Protein AF-A0A0A9W040-F1 (afdb_monomer)

Mean predicted aligned error: 14.32 Å

pLDDT: mean 80.09, std 15.77, range [30.34, 96.69]

Solvent-accessible surface area (backbone atoms only — not comparable to full-atom values): 9565 Å² total; per-residue (Å²): 137,88,91,82,85,88,82,78,96,76,73,75,81,77,75,87,72,75,55,68,78,52,60,73,46,37,67,65,49,48,54,55,49,50,52,49,51,64,29,43,70,86,52,93,52,63,73,96,66,88,87,86,86,80,78,62,98,84,67,73,75,50,74,45,73,79,65,91,72,62,71,81,52,50,61,59,48,52,54,50,52,52,52,37,38,76,68,68,76,49,80,91,77,93,67,93,66,65,69,35,75,58,79,84,88,76,89,73,76,63,65,75,54,50,43,56,58,54,51,54,71,40,90,91,44,76,82,72,88,44,70,66,33,51,54,30,50,54,64,68,76,104

Radius of gyration: 25.82 Å; Cα contacts (8 Å, |Δi|>4): 57; chains: 1; bounding box: 49×36×87 Å

InterPro domains:
  IPR043502 DNA/RNA polymerase superfamily [SSF56672] (49-142)

Sequence (142 aa):
MDFAAMTMLSSAPTRLTFDAAIAEKWPKWKTKFNLFLTAISKGLGKLPFKCNLTLGKDAVPVVRPARRLPEVLKTKLKAELKRLENLGIIEKIDKPTDWVHDLVIVEKKNGKVTAPLRELMKKNSKWEWTDRQQNAFTKIKK

Secondary structure (DSSP, 8-state):
----------PPPPP----HHHHHHHHHHHHHHHHHHHHHTTSS---SSPPPPPPPTT----B-PPPP--HHHHHHHHHHHHHHHHTTS-----S--S-B-------PPPHHHHHHHHHTTSTT------HHHHHHHHHHH-

Nearest PDB structures (foldseek):
  3ig1-assembly1_A  TM=8.696E-01  e=8.166E+00  Human immunodeficiency virus type 1 BH10

Organism: Lygus hesperus (NCBI:txid30085)

Foldseek 3Di:
DDDDDDDDPPDDPPDPDDPPVCVVCVVVVVVVVVQVCVQPVPHNGDRPDDDDDDDDPPDAFDADDEDDDDPVVVVVVVVVVVVCVVVVNDDDDPDDDSHHDYDDDDDDDDVVLCVVVVQCVDPPDDNDDDPSNVSSVVVVVD

Structure (mmCIF, N/CA/C/O backbone):
data_AF-A0A0A9W040-F1
#
_entry.id   AF-A0A0A9W040-F1
#
loop_
_atom_site.group_PDB
_atom_site.id
_atom_site.type_symbol
_atom_site.label_atom_id
_atom_site.label_alt_id
_atom_site.label_comp_id
_atom_site.label_asym_id
_atom_site.label_entity_id
_atom_site.label_seq_id
_atom_site.pdbx_PDB_ins_code
_atom_site.Cartn_x
_atom_site.Cartn_y
_atom_site.Cartn_z
_atom_site.occupancy
_atom_site.B_iso_or_equiv
_atom_site.auth_seq_id
_atom_site.auth_comp_id
_atom_site.auth_asym_id
_atom_site.auth_atom_id
_atom_site.pdbx_PDB_model_num
ATOM 1 N N . MET A 1 1 ? 22.362 -19.477 64.766 1.00 35.75 1 MET A N 1
ATOM 2 C CA . MET A 1 1 ? 21.208 -19.688 63.869 1.00 35.75 1 MET A CA 1
ATOM 3 C C . MET A 1 1 ? 20.927 -18.344 63.230 1.00 35.75 1 MET A C 1
ATOM 5 O O . MET A 1 1 ? 20.403 -17.468 63.905 1.00 35.75 1 MET A O 1
ATOM 9 N N . ASP A 1 2 ? 21.415 -18.151 62.007 1.00 30.34 2 ASP A N 1
ATOM 10 C CA . ASP A 1 2 ? 21.366 -16.871 61.297 1.00 30.34 2 ASP A CA 1
ATOM 11 C C . ASP A 1 2 ? 19.966 -16.577 60.756 1.00 30.34 2 ASP A C 1
ATOM 13 O O . ASP A 1 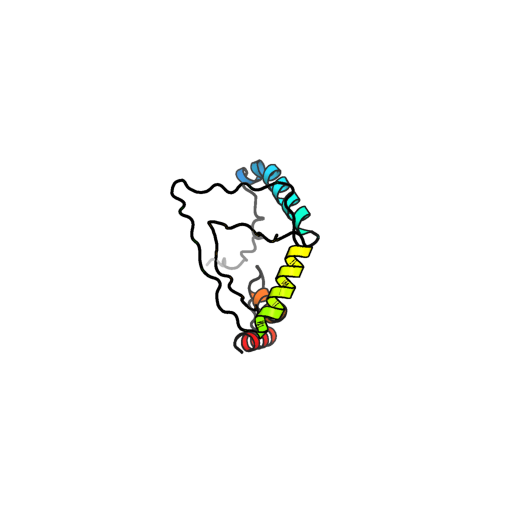2 ? 19.365 -17.394 60.059 1.00 30.34 2 ASP A O 1
ATOM 17 N N . PHE A 1 3 ? 19.470 -15.382 61.063 1.00 39.38 3 PHE A N 1
ATOM 18 C CA . PHE A 1 3 ? 18.224 -14.819 60.551 1.00 39.38 3 PHE A CA 1
ATOM 19 C C . PHE A 1 3 ? 18.584 -13.802 59.457 1.00 39.38 3 PHE A C 1
ATOM 21 O O . PHE A 1 3 ? 18.660 -12.602 59.700 1.00 39.38 3 PHE A O 1
ATOM 28 N N . ALA A 1 4 ? 18.885 -14.284 58.251 1.00 42.78 4 ALA A N 1
ATOM 29 C CA . ALA A 1 4 ? 19.252 -13.424 57.125 1.00 42.78 4 ALA A CA 1
ATOM 30 C C . ALA A 1 4 ? 18.649 -13.936 55.811 1.00 42.78 4 ALA A C 1
ATOM 32 O O . ALA A 1 4 ? 19.344 -14.435 54.933 1.00 42.78 4 ALA A O 1
ATOM 33 N N . ALA A 1 5 ? 17.333 -13.800 55.666 1.00 47.50 5 ALA A N 1
ATOM 34 C CA . ALA A 1 5 ? 16.676 -13.885 54.368 1.00 47.50 5 ALA A CA 1
ATOM 35 C C . ALA A 1 5 ? 15.383 -13.065 54.399 1.00 47.50 5 ALA A C 1
ATOM 37 O O . ALA A 1 5 ? 14.363 -13.577 54.833 1.00 47.50 5 ALA A O 1
ATOM 38 N N . MET A 1 6 ? 15.445 -11.792 53.991 1.00 43.34 6 MET A N 1
ATOM 39 C CA . MET A 1 6 ? 14.387 -11.058 53.269 1.00 43.34 6 MET A CA 1
ATOM 40 C C . MET A 1 6 ? 14.657 -9.546 53.304 1.00 43.34 6 MET A C 1
ATOM 42 O O . MET A 1 6 ? 14.096 -8.834 54.130 1.00 43.34 6 MET A O 1
ATOM 46 N N . THR A 1 7 ? 15.423 -9.037 52.333 1.00 49.38 7 THR A N 1
ATOM 47 C CA . THR A 1 7 ? 15.260 -7.644 51.887 1.00 49.38 7 THR A CA 1
ATOM 48 C C . THR A 1 7 ? 15.515 -7.534 50.382 1.00 49.38 7 THR A C 1
ATOM 50 O O . THR A 1 7 ? 16.645 -7.440 49.922 1.00 49.38 7 THR A O 1
ATOM 53 N N . MET A 1 8 ? 14.417 -7.593 49.628 1.00 35.78 8 MET A N 1
ATOM 54 C CA . MET A 1 8 ? 14.116 -6.810 48.423 1.00 35.78 8 MET A CA 1
ATOM 55 C C . MET A 1 8 ? 15.239 -6.584 47.389 1.00 35.78 8 MET A C 1
ATOM 57 O O . MET A 1 8 ? 15.973 -5.597 47.444 1.00 35.78 8 MET A O 1
ATOM 61 N N . LEU A 1 9 ? 15.237 -7.391 46.321 1.00 42.56 9 LEU A N 1
ATOM 62 C CA . LEU A 1 9 ? 15.733 -6.956 45.010 1.00 42.56 9 LEU A CA 1
ATOM 63 C C . LEU A 1 9 ? 14.835 -5.823 44.483 1.00 42.56 9 LEU A C 1
ATOM 65 O O . LEU A 1 9 ? 13.817 -6.050 43.836 1.00 42.56 9 LEU A O 1
ATOM 69 N N . SER A 1 10 ? 15.233 -4.592 44.786 1.00 49.75 10 SER A N 1
ATOM 70 C CA . SER A 1 10 ? 14.709 -3.343 44.232 1.00 49.75 10 SER A CA 1
ATOM 71 C C . SER A 1 10 ? 15.878 -2.551 43.634 1.00 49.75 10 SER A C 1
ATOM 73 O O .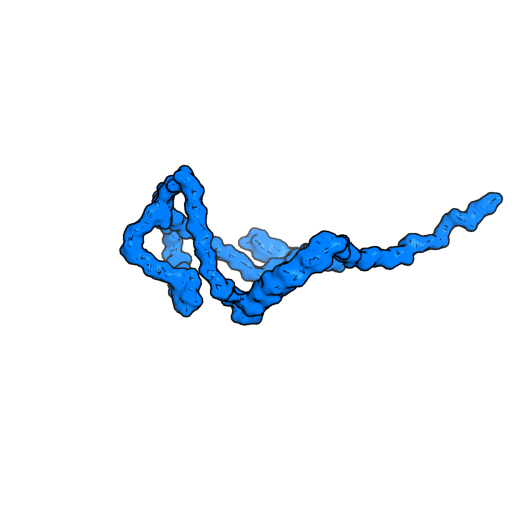 SER A 1 10 ? 16.172 -1.431 44.052 1.00 49.75 10 SER A O 1
ATOM 75 N N . SER A 1 11 ? 16.602 -3.126 42.673 1.00 52.66 11 SER A N 1
ATOM 76 C CA . SER A 1 11 ? 17.450 -2.305 41.809 1.00 52.66 11 SER A CA 1
ATOM 77 C C . SER A 1 11 ? 16.595 -1.771 40.661 1.00 52.66 11 SER A C 1
ATOM 79 O O . SER A 1 11 ? 15.881 -2.514 39.985 1.00 52.66 11 SER A O 1
ATOM 81 N N . ALA A 1 12 ? 16.616 -0.449 40.485 1.00 50.47 12 ALA A N 1
ATOM 82 C CA . ALA A 1 12 ? 15.945 0.217 39.377 1.00 50.47 12 ALA A CA 1
ATOM 83 C C . ALA A 1 12 ? 16.394 -0.411 38.042 1.00 50.47 12 ALA A C 1
ATOM 85 O O . ALA A 1 12 ? 17.582 -0.711 37.896 1.00 50.47 12 ALA A O 1
ATOM 86 N N . PRO A 1 13 ? 15.492 -0.608 37.060 1.00 46.53 13 PRO A N 1
ATOM 87 C CA . PRO A 1 13 ? 15.880 -1.177 35.777 1.00 46.53 13 PRO A CA 1
ATOM 88 C C . PRO A 1 13 ? 16.953 -0.290 35.146 1.00 46.53 13 PRO A C 1
ATOM 90 O O . PRO A 1 13 ? 16.733 0.907 34.944 1.00 46.53 13 PRO A O 1
ATOM 93 N N . THR A 1 14 ? 18.121 -0.876 34.869 1.00 55.50 14 THR A N 1
ATOM 94 C CA . THR A 1 14 ? 19.266 -0.191 34.268 1.00 55.50 14 THR A CA 1
ATOM 95 C C . THR A 1 14 ? 18.796 0.619 33.066 1.00 55.50 14 THR A C 1
ATOM 97 O O . THR A 1 14 ? 18.250 0.075 32.102 1.00 55.50 14 THR A O 1
ATOM 100 N N . ARG A 1 15 ? 18.969 1.945 33.145 1.00 54.16 15 ARG A N 1
ATOM 101 C CA . ARG A 1 15 ? 18.708 2.872 32.041 1.00 54.16 15 ARG A CA 1
ATOM 102 C C . ARG A 1 15 ? 19.452 2.337 30.825 1.00 54.16 15 ARG A C 1
ATOM 104 O O . ARG A 1 15 ? 20.662 2.179 30.906 1.00 54.16 15 ARG A O 1
ATOM 111 N N . LEU A 1 16 ? 18.735 2.044 29.738 1.00 46.03 16 LEU A N 1
ATOM 112 C CA . LEU A 1 16 ? 19.334 1.571 28.487 1.00 46.03 16 LEU A CA 1
AT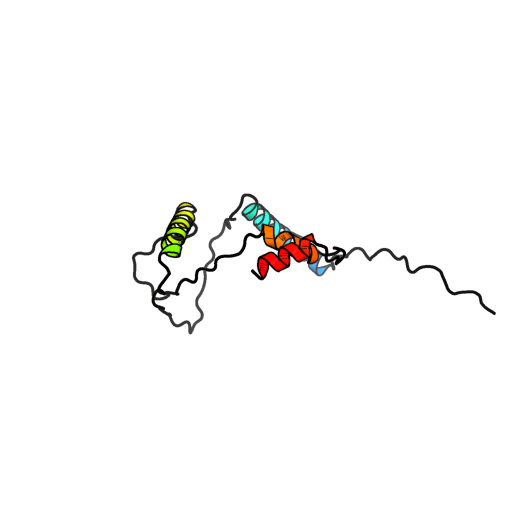OM 113 C C . LEU A 1 16 ? 20.466 2.528 28.091 1.00 46.03 16 LEU A C 1
ATOM 115 O O . LEU A 1 16 ? 20.210 3.657 27.666 1.00 46.03 16 LEU A O 1
ATOM 119 N N . THR A 1 17 ? 21.708 2.103 28.298 1.00 54.66 17 THR A N 1
ATOM 120 C CA . THR A 1 17 ? 22.889 2.832 27.859 1.00 54.66 17 THR A CA 1
ATOM 121 C C . THR A 1 17 ? 23.102 2.482 26.401 1.00 54.66 17 THR A C 1
ATOM 123 O O . THR A 1 17 ? 23.145 1.315 26.023 1.00 54.66 17 THR A O 1
ATOM 126 N N . PHE A 1 18 ? 23.164 3.504 25.560 1.00 48.25 18 PHE A N 1
ATOM 127 C CA . PHE A 1 18 ? 23.512 3.322 24.163 1.00 48.25 18 PHE A CA 1
ATOM 128 C C . PHE A 1 18 ? 25.011 3.034 24.087 1.00 48.25 18 PHE A C 1
ATOM 130 O O . PHE A 1 18 ? 25.814 3.917 24.386 1.00 48.25 18 PHE A O 1
ATOM 137 N N . ASP A 1 19 ? 25.381 1.812 23.709 1.00 59.53 19 ASP A N 1
ATOM 138 C CA . ASP A 1 19 ? 26.780 1.439 23.499 1.00 59.53 19 ASP A CA 1
ATOM 139 C C . ASP A 1 19 ? 27.441 2.372 22.472 1.00 59.53 19 ASP A C 1
ATOM 141 O O . ASP A 1 19 ? 26.794 2.853 21.533 1.00 59.53 19 ASP A O 1
ATOM 145 N N . ALA A 1 20 ? 28.740 2.633 22.643 1.00 57.50 20 ALA A N 1
ATOM 146 C CA . ALA A 1 20 ? 29.502 3.653 21.911 1.00 57.50 20 ALA A CA 1
ATOM 147 C C . ALA A 1 20 ? 29.351 3.578 20.374 1.00 57.50 20 ALA A C 1
ATOM 149 O O . ALA A 1 20 ? 29.311 4.608 19.699 1.00 57.50 20 ALA A O 1
ATOM 150 N N . ALA A 1 21 ? 29.153 2.374 19.825 1.00 58.88 21 ALA A N 1
ATOM 151 C CA . ALA A 1 21 ? 28.910 2.147 18.399 1.00 58.88 21 ALA A CA 1
ATOM 152 C C . ALA A 1 21 ? 27.606 2.785 17.875 1.00 58.88 21 ALA A C 1
ATOM 154 O O . ALA A 1 21 ? 27.508 3.132 16.693 1.00 58.88 21 ALA A O 1
ATOM 155 N N . ILE A 1 22 ? 26.589 2.936 18.730 1.00 57.38 22 ILE A N 1
ATOM 156 C CA . ILE A 1 22 ? 25.334 3.611 18.383 1.00 57.38 22 ILE A CA 1
ATOM 157 C C . ILE A 1 22 ? 25.502 5.126 18.510 1.00 57.38 22 ILE A C 1
ATOM 159 O O . ILE A 1 22 ? 25.008 5.857 17.653 1.00 57.38 22 ILE A O 1
ATOM 163 N N . ALA A 1 23 ? 26.232 5.596 19.526 1.00 61.19 23 ALA A N 1
ATOM 164 C CA . ALA A 1 23 ? 26.482 7.020 19.749 1.00 61.19 23 ALA A CA 1
ATOM 165 C C . ALA A 1 23 ? 27.253 7.669 18.584 1.00 61.19 23 ALA A C 1
ATOM 167 O O . ALA A 1 23 ? 26.889 8.757 18.143 1.00 61.19 23 ALA A O 1
ATOM 168 N N . GLU A 1 24 ? 28.243 6.975 18.017 1.00 70.62 24 GLU A N 1
ATOM 169 C CA . GLU A 1 24 ? 29.020 7.462 16.868 1.00 70.62 24 GLU A CA 1
ATOM 170 C C . GLU A 1 24 ? 28.170 7.575 15.587 1.00 70.62 24 GLU A C 1
ATOM 172 O O . GLU A 1 24 ? 28.274 8.532 14.819 1.00 70.62 24 GLU A O 1
ATOM 177 N N . LYS A 1 25 ? 27.261 6.617 15.362 1.00 73.19 25 LYS A N 1
ATOM 178 C CA . LYS A 1 25 ? 26.380 6.584 14.178 1.00 73.19 25 LYS A CA 1
ATOM 179 C C . LYS A 1 25 ? 25.108 7.420 14.354 1.00 73.19 25 LYS A C 1
ATOM 181 O O . LYS A 1 25 ? 24.408 7.690 13.369 1.00 73.19 25 LYS A O 1
ATOM 186 N N . TRP A 1 26 ? 24.820 7.859 15.579 1.00 72.25 26 TRP A N 1
ATOM 187 C CA . TRP A 1 26 ? 23.614 8.593 15.949 1.00 72.25 26 TRP A CA 1
ATOM 188 C C . TRP A 1 26 ? 23.392 9.876 15.143 1.00 72.25 26 TRP A C 1
ATOM 190 O O . TRP A 1 26 ? 22.267 10.057 14.688 1.00 72.25 26 TRP A O 1
ATOM 200 N N . PRO A 1 27 ? 24.388 10.740 14.861 1.00 83.62 27 PRO A N 1
ATOM 201 C CA . PRO A 1 27 ? 24.159 11.951 14.069 1.00 83.62 27 PRO A CA 1
ATOM 202 C C . PRO A 1 27 ? 23.614 11.637 12.670 1.00 83.62 27 PRO A C 1
ATOM 204 O O . PRO A 1 27 ? 22.634 12.231 12.223 1.00 83.62 27 PRO A O 1
ATOM 207 N N . LYS A 1 28 ? 24.180 10.621 12.007 1.00 77.50 28 LYS A N 1
ATOM 208 C CA . LYS A 1 28 ? 23.738 10.158 10.684 1.00 77.50 28 LYS A CA 1
ATOM 209 C C . LYS A 1 28 ? 22.322 9.583 10.729 1.00 77.50 28 LYS A C 1
ATOM 211 O O . LYS A 1 28 ? 21.520 9.832 9.826 1.00 77.50 28 LYS A O 1
ATOM 216 N N . TRP A 1 29 ? 22.006 8.808 11.764 1.00 78.56 29 TRP A N 1
ATOM 217 C CA . TRP A 1 29 ? 20.672 8.234 11.952 1.00 78.56 29 TRP A CA 1
ATOM 218 C C . TRP A 1 29 ? 19.640 9.285 12.331 1.00 78.56 29 TRP A C 1
ATOM 220 O O . TRP A 1 29 ? 18.543 9.259 11.790 1.00 78.56 29 TRP A O 1
ATOM 230 N N . LYS A 1 30 ? 20.006 10.254 13.165 1.00 80.19 30 LYS A N 1
ATOM 231 C CA . LYS A 1 30 ? 19.165 11.379 13.568 1.00 80.19 30 LYS A CA 1
ATOM 232 C C . LYS A 1 30 ? 18.779 12.232 12.366 1.00 80.19 30 LYS A C 1
ATOM 234 O O . LYS A 1 30 ? 17.611 12.564 12.226 1.00 80.19 30 LYS A O 1
ATOM 239 N N . THR A 1 31 ? 19.705 12.498 11.444 1.00 79.38 31 THR A N 1
ATOM 240 C CA . THR A 1 31 ? 19.392 13.207 10.192 1.00 79.38 31 THR A CA 1
ATOM 241 C C . THR A 1 31 ? 18.411 12.423 9.322 1.00 79.38 31 THR A C 1
ATOM 243 O O . THR A 1 31 ? 17.405 12.976 8.880 1.00 79.38 31 THR A O 1
ATOM 246 N N . LYS A 1 32 ? 18.643 11.117 9.117 1.00 77.38 32 LYS A N 1
ATOM 247 C CA . LYS A 1 32 ? 17.714 10.258 8.358 1.00 77.38 32 LYS A CA 1
ATOM 248 C C . LYS A 1 32 ? 16.341 10.149 9.029 1.00 77.38 32 LYS A C 1
ATOM 250 O O . LYS A 1 32 ? 15.321 10.187 8.348 1.00 77.38 32 LYS A O 1
ATOM 255 N N . PHE A 1 33 ? 16.317 10.025 10.350 1.00 79.69 33 PHE A N 1
ATOM 256 C CA . PHE A 1 33 ? 15.106 9.893 11.147 1.00 79.69 33 PHE A CA 1
ATOM 257 C C . PHE A 1 33 ? 14.304 11.195 11.182 1.00 79.69 33 PHE A C 1
ATOM 259 O O . PHE A 1 33 ? 13.098 11.166 10.977 1.00 79.69 33 PHE A O 1
ATOM 266 N N . ASN A 1 34 ? 14.961 12.344 11.336 1.00 79.88 34 ASN A N 1
ATOM 267 C CA . ASN A 1 34 ? 14.310 13.649 11.244 1.00 79.88 34 ASN A CA 1
ATOM 268 C C . ASN A 1 34 ? 13.741 13.887 9.845 1.00 79.88 34 ASN A C 1
ATOM 270 O O . ASN A 1 34 ? 12.619 14.364 9.727 1.00 79.88 34 ASN A O 1
ATOM 27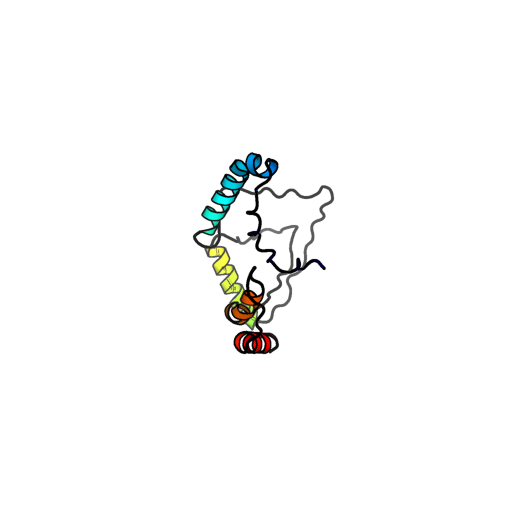4 N N . LEU A 1 35 ? 14.464 13.505 8.785 1.00 77.31 35 LEU A N 1
ATOM 275 C CA . LEU A 1 35 ? 13.936 13.580 7.423 1.00 77.31 35 LEU A CA 1
ATOM 276 C C . LEU A 1 35 ? 12.677 12.718 7.260 1.00 77.31 35 LEU A C 1
ATOM 278 O O . LEU A 1 35 ? 11.694 13.164 6.671 1.00 77.31 35 LEU A O 1
ATOM 282 N N . PHE A 1 36 ? 12.695 11.507 7.817 1.00 79.00 36 PHE A N 1
ATOM 283 C CA . PHE A 1 36 ? 11.535 10.623 7.849 1.00 79.00 36 PHE A CA 1
ATOM 284 C C . PHE A 1 36 ? 10.359 11.248 8.614 1.00 79.00 36 PHE A C 1
ATOM 286 O O . PHE A 1 36 ? 9.261 11.311 8.067 1.00 79.00 36 PHE A O 1
ATOM 293 N N . LEU A 1 37 ? 10.585 11.765 9.827 1.00 78.12 37 LEU A N 1
ATOM 294 C CA . LEU A 1 37 ? 9.556 12.426 10.637 1.00 78.12 37 LEU A CA 1
ATOM 295 C C . LEU A 1 37 ? 8.956 13.645 9.924 1.00 78.12 37 LEU A C 1
ATOM 297 O O . LEU A 1 37 ? 7.736 13.800 9.890 1.00 78.12 37 LEU A O 1
ATOM 301 N N . THR A 1 38 ? 9.795 14.477 9.306 1.00 75.00 38 THR A N 1
ATOM 302 C CA . THR A 1 38 ? 9.351 15.626 8.510 1.00 75.00 38 THR A CA 1
ATOM 303 C C . THR A 1 38 ? 8.493 15.175 7.334 1.00 75.00 38 THR A C 1
ATOM 305 O O . THR A 1 38 ? 7.419 15.741 7.122 1.00 75.00 38 THR A O 1
ATOM 308 N N . ALA A 1 39 ? 8.911 14.128 6.614 1.00 75.50 39 ALA A N 1
ATOM 309 C CA . ALA A 1 39 ? 8.163 13.599 5.480 1.00 75.50 39 ALA A CA 1
ATOM 310 C C . ALA A 1 39 ? 6.763 13.118 5.897 1.00 75.50 39 ALA A C 1
ATOM 312 O O . ALA A 1 39 ? 5.795 13.460 5.231 1.00 75.50 39 ALA A O 1
ATOM 313 N N . ILE A 1 40 ? 6.622 12.387 7.007 1.00 77.31 40 ILE A N 1
ATOM 314 C CA . ILE A 1 40 ? 5.333 11.800 7.432 1.00 77.31 40 ILE A CA 1
ATOM 315 C C . ILE A 1 40 ? 4.432 12.742 8.252 1.00 77.31 40 ILE A C 1
ATOM 317 O O . ILE A 1 40 ? 3.290 12.395 8.548 1.00 77.31 40 ILE A O 1
ATOM 321 N N . SER A 1 41 ? 4.923 13.924 8.635 1.00 68.38 41 SER A N 1
ATOM 322 C CA . SER A 1 41 ? 4.245 14.824 9.586 1.00 68.38 41 SER A CA 1
ATOM 323 C C . SER A 1 41 ? 2.853 15.307 9.149 1.00 68.38 41 SER A C 1
ATOM 325 O O . SER A 1 41 ? 2.013 15.586 10.001 1.00 68.38 41 SER A O 1
ATOM 327 N N . LYS A 1 42 ? 2.585 15.390 7.838 1.00 65.94 42 LYS A N 1
ATOM 328 C CA . LYS A 1 42 ? 1.325 15.915 7.273 1.00 65.94 42 LYS A CA 1
ATOM 329 C C . LYS A 1 42 ? 0.484 14.861 6.539 1.00 65.94 42 LYS A C 1
ATOM 331 O O . LYS A 1 42 ? -0.433 15.219 5.805 1.00 65.94 42 LYS A O 1
ATOM 336 N N . GLY A 1 43 ? 0.782 13.571 6.720 1.00 74.44 43 GLY A N 1
ATOM 337 C CA . GLY A 1 43 ? 0.061 12.471 6.073 1.00 74.44 43 GLY A CA 1
ATOM 338 C C . GLY A 1 43 ? 0.966 11.598 5.207 1.00 74.44 43 GLY A C 1
ATOM 339 O O . GLY A 1 43 ? 1.975 11.083 5.685 1.00 74.44 43 GLY A O 1
ATOM 340 N N . LEU A 1 44 ? 0.586 11.383 3.942 1.00 76.25 44 LEU A N 1
ATOM 341 C CA . LEU A 1 44 ? 1.388 10.596 2.999 1.00 76.25 44 LEU A CA 1
ATOM 342 C C . LEU A 1 44 ? 2.709 11.323 2.746 1.00 76.25 44 LEU A C 1
ATOM 344 O O . LEU A 1 44 ? 2.737 12.384 2.125 1.00 76.25 44 LEU A O 1
ATOM 348 N N . GLY A 1 45 ? 3.794 10.774 3.287 1.00 79.94 45 GLY A N 1
ATOM 349 C CA . GLY A 1 45 ? 5.092 11.420 3.215 1.00 79.94 45 GLY A CA 1
ATOM 350 C C . GLY A 1 45 ? 5.741 11.302 1.847 1.00 79.94 45 GLY A C 1
ATOM 351 O O . GLY A 1 45 ? 5.672 10.258 1.201 1.00 79.94 45 GLY A O 1
ATOM 352 N N . LYS A 1 46 ? 6.404 12.380 1.420 1.00 81.69 46 LYS A N 1
ATOM 353 C CA . LYS A 1 46 ? 7.180 12.433 0.178 1.00 81.69 46 LYS A CA 1
ATOM 354 C C . LYS A 1 46 ? 8.662 12.533 0.508 1.00 81.69 46 LYS A C 1
ATOM 356 O O . LYS A 1 46 ? 9.090 13.463 1.190 1.00 81.69 46 LYS A O 1
ATOM 361 N N . LEU A 1 47 ? 9.444 11.576 0.019 1.00 81.69 47 LEU A N 1
ATOM 362 C CA . LEU A 1 47 ? 10.899 11.645 0.114 1.00 81.69 47 LEU A CA 1
ATOM 363 C C . LEU A 1 47 ? 11.420 12.727 -0.847 1.00 81.69 47 LEU A C 1
ATOM 365 O O . LEU A 1 47 ? 10.921 12.829 -1.969 1.00 81.69 47 LEU A O 1
ATOM 369 N N . PRO A 1 48 ? 12.418 13.534 -0.446 1.00 78.62 48 PRO A N 1
ATOM 370 C CA . PRO A 1 48 ? 12.934 14.618 -1.284 1.00 78.62 48 PRO A CA 1
ATOM 371 C C . PRO A 1 48 ? 13.859 14.133 -2.412 1.00 78.62 48 PRO A C 1
ATOM 373 O O . PRO A 1 48 ? 14.306 14.939 -3.220 1.00 78.62 48 PRO A O 1
ATOM 376 N N . PHE A 1 49 ? 14.176 12.837 -2.469 1.00 80.75 49 PHE A N 1
ATOM 377 C CA . PHE A 1 49 ? 15.083 12.249 -3.451 1.00 80.75 49 PHE A CA 1
ATOM 378 C C . PHE A 1 49 ? 14.376 11.199 -4.310 1.00 80.75 49 PHE A C 1
ATOM 380 O O . PHE A 1 49 ? 13.389 10.590 -3.896 1.00 80.75 49 PHE A O 1
ATOM 387 N N . LYS A 1 50 ? 14.909 10.978 -5.516 1.00 86.31 50 LYS A N 1
ATOM 388 C CA . LYS A 1 50 ? 14.449 9.930 -6.431 1.00 86.31 50 LYS A CA 1
ATOM 389 C C . LYS A 1 50 ? 15.126 8.604 -6.085 1.00 86.31 50 LYS A C 1
ATOM 391 O O . LYS A 1 50 ? 16.326 8.572 -5.819 1.00 86.31 50 LYS A O 1
ATOM 396 N N . CYS A 1 51 ? 14.358 7.520 -6.107 1.00 83.56 51 CYS A N 1
ATOM 397 C CA . CYS A 1 51 ? 14.872 6.166 -5.931 1.00 83.56 51 CYS A CA 1
ATOM 398 C C . CYS A 1 51 ? 15.050 5.511 -7.303 1.00 83.56 51 CYS A C 1
ATOM 400 O O . CYS A 1 51 ? 14.077 5.379 -8.041 1.00 83.56 51 CYS A O 1
ATOM 402 N N . ASN A 1 52 ? 16.268 5.073 -7.620 1.00 87.88 52 ASN A N 1
ATOM 403 C CA . ASN A 1 52 ? 16.537 4.275 -8.813 1.00 87.88 52 ASN A CA 1
ATOM 404 C C . ASN A 1 52 ? 16.471 2.794 -8.433 1.00 87.88 52 ASN A C 1
ATOM 406 O O . ASN A 1 52 ? 17.236 2.342 -7.581 1.00 87.88 52 ASN A O 1
ATOM 410 N N . LEU A 1 53 ? 15.550 2.050 -9.042 1.00 88.12 53 LEU A N 1
ATOM 411 C CA . LEU A 1 53 ? 15.443 0.603 -8.873 1.00 88.12 53 LEU A CA 1
ATOM 412 C C . LEU A 1 53 ? 16.207 -0.073 -10.014 1.00 88.12 53 LEU A C 1
ATOM 414 O O . LEU A 1 53 ? 15.866 0.121 -11.178 1.00 88.12 53 LEU A O 1
ATOM 418 N N . THR A 1 54 ? 17.248 -0.842 -9.693 1.00 92.25 54 THR A N 1
ATOM 419 C CA . THR A 1 54 ? 18.008 -1.618 -10.684 1.00 92.25 54 THR A CA 1
ATOM 420 C C . THR A 1 54 ? 17.513 -3.054 -10.720 1.00 92.25 54 THR A C 1
ATOM 422 O O . THR A 1 54 ? 17.355 -3.684 -9.673 1.00 92.25 54 THR A O 1
ATOM 425 N N . LEU A 1 55 ? 17.302 -3.580 -11.924 1.00 92.12 55 LEU A N 1
ATOM 426 C CA . LEU A 1 55 ? 16.968 -4.986 -12.121 1.00 92.12 55 LEU A CA 1
ATOM 427 C C . LEU A 1 55 ? 18.211 -5.868 -11.927 1.00 92.12 55 LEU A C 1
ATOM 429 O O . LEU A 1 55 ? 19.339 -5.438 -12.174 1.00 92.12 55 LEU A O 1
ATOM 433 N N . GLY A 1 56 ? 17.997 -7.102 -11.468 1.00 92.50 56 GLY A N 1
ATOM 434 C CA . GLY A 1 56 ? 19.042 -8.127 -11.460 1.00 92.50 56 GLY A CA 1
ATOM 435 C C . GLY A 1 56 ? 19.429 -8.531 -12.885 1.00 92.50 56 GLY A C 1
ATOM 436 O O . GLY A 1 56 ? 18.640 -8.355 -13.811 1.00 92.50 56 GLY A O 1
ATOM 437 N N . LYS A 1 57 ? 20.633 -9.088 -13.059 1.00 93.00 57 LYS A N 1
ATOM 438 C CA . LYS A 1 57 ? 21.169 -9.464 -14.383 1.00 93.00 57 LYS A CA 1
ATOM 439 C C . LYS A 1 57 ? 20.279 -10.463 -15.135 1.00 93.00 57 LYS A C 1
ATOM 441 O O . LYS A 1 57 ? 20.182 -10.375 -16.350 1.00 93.00 57 LYS A O 1
ATOM 446 N N . ASP A 1 58 ? 19.583 -11.327 -14.401 1.00 93.44 58 ASP A N 1
ATOM 447 C CA . ASP A 1 58 ? 18.736 -12.395 -14.945 1.00 93.44 58 ASP A CA 1
ATOM 448 C C . ASP A 1 58 ? 17.232 -12.092 -14.798 1.00 93.44 58 ASP A C 1
ATOM 450 O O . ASP A 1 58 ? 16.398 -12.996 -14.743 1.00 93.44 58 ASP A O 1
ATOM 454 N N . ALA A 1 59 ? 16.856 -10.816 -14.653 1.00 91.75 59 ALA A N 1
ATOM 455 C CA . ALA A 1 59 ? 15.461 -10.433 -14.465 1.00 91.75 59 ALA A CA 1
ATOM 456 C C . ALA A 1 59 ? 14.653 -10.618 -15.761 1.00 91.75 59 ALA A C 1
ATOM 458 O O . ALA A 1 59 ? 14.869 -9.913 -16.745 1.00 91.75 59 ALA A O 1
ATOM 459 N N . VAL A 1 60 ? 13.681 -11.533 -15.733 1.00 93.12 60 VAL A N 1
ATOM 460 C CA . VAL A 1 60 ? 12.770 -11.797 -16.855 1.00 93.12 60 VAL A CA 1
ATOM 461 C C . VAL A 1 60 ? 11.443 -11.065 -16.634 1.00 93.12 60 VAL A C 1
ATOM 463 O O . VAL A 1 60 ? 10.849 -11.229 -15.563 1.00 93.12 60 VAL A O 1
ATOM 466 N N . PRO A 1 61 ? 10.954 -10.284 -17.616 1.00 93.69 61 PRO A N 1
ATOM 467 C CA . PRO A 1 61 ? 9.673 -9.600 -17.509 1.00 93.69 61 PRO A CA 1
ATOM 468 C C . PRO A 1 61 ? 8.503 -10.577 -17.395 1.00 93.69 61 PRO A C 1
ATOM 470 O O . PRO A 1 61 ? 8.467 -11.621 -18.048 1.00 93.69 61 PRO A O 1
ATOM 473 N N . VAL A 1 62 ? 7.520 -10.222 -16.567 1.00 93.31 62 VAL A N 1
ATOM 474 C CA . VAL A 1 62 ? 6.316 -11.029 -16.347 1.00 93.31 62 VAL A CA 1
ATOM 475 C C . VAL A 1 62 ? 5.078 -10.175 -16.587 1.00 93.31 62 VAL A C 1
ATOM 477 O O . VAL A 1 62 ? 4.854 -9.178 -15.899 1.00 93.31 62 VAL A O 1
ATOM 480 N N . VAL A 1 63 ? 4.234 -10.629 -17.515 1.00 93.38 63 VAL A N 1
ATOM 481 C CA . VAL A 1 63 ? 2.923 -10.041 -17.809 1.00 93.38 63 VAL A CA 1
ATOM 482 C C . VAL A 1 63 ? 1.834 -10.979 -17.302 1.00 93.38 63 VAL A C 1
ATOM 484 O O . VAL A 1 63 ? 1.702 -12.113 -17.764 1.00 93.38 63 VAL A O 1
ATOM 487 N N . ARG A 1 64 ? 1.033 -10.512 -16.342 1.00 93.31 64 ARG A N 1
ATOM 488 C CA . ARG A 1 64 ? -0.157 -11.210 -15.843 1.00 93.31 64 ARG A CA 1
ATOM 489 C C . ARG A 1 64 ? -1.429 -10.499 -16.309 1.00 93.31 64 ARG A C 1
ATOM 491 O O . ARG A 1 64 ? -1.506 -9.275 -16.208 1.00 93.31 64 ARG A O 1
ATOM 498 N N . PRO A 1 65 ? -2.443 -11.240 -16.788 1.00 90.69 65 PRO A N 1
ATOM 499 C CA . PRO A 1 65 ? -3.710 -10.649 -17.200 1.00 90.69 65 PRO A CA 1
ATOM 500 C C . PRO A 1 65 ? -4.485 -10.086 -16.002 1.00 90.69 65 PRO A C 1
ATOM 502 O O . PRO A 1 65 ? -4.375 -10.574 -14.875 1.00 90.69 65 PRO A O 1
ATOM 505 N N . ALA A 1 66 ? -5.329 -9.085 -16.258 1.00 90.25 66 ALA A N 1
ATOM 506 C CA . ALA A 1 66 ? -6.182 -8.497 -15.233 1.00 90.25 66 ALA A CA 1
ATOM 507 C C . ALA A 1 66 ? -7.215 -9.508 -14.703 1.00 90.25 66 ALA A C 1
ATOM 509 O O . ALA A 1 66 ? -7.900 -10.199 -15.462 1.00 90.25 66 ALA A O 1
ATOM 510 N N . ARG A 1 67 ? -7.366 -9.565 -13.377 1.00 90.88 67 ARG A N 1
ATOM 511 C CA . ARG A 1 67 ? -8.341 -10.435 -12.711 1.00 90.88 67 ARG A CA 1
ATOM 512 C C . ARG A 1 67 ? -9.770 -9.909 -12.890 1.00 90.88 67 ARG A C 1
ATOM 514 O O . ARG A 1 67 ? -10.010 -8.703 -12.854 1.00 90.88 67 ARG A O 1
ATOM 521 N N . ARG A 1 68 ? -10.745 -10.819 -12.999 1.00 91.62 68 ARG A N 1
ATOM 522 C CA . ARG A 1 68 ? -12.173 -10.468 -12.928 1.00 91.62 68 ARG A CA 1
ATOM 523 C C . ARG A 1 68 ? -12.522 -9.963 -11.525 1.00 91.62 68 ARG A C 1
ATOM 525 O O . ARG A 1 68 ? -12.237 -10.636 -10.537 1.00 91.62 68 ARG A O 1
ATOM 532 N N . LEU A 1 69 ? -13.156 -8.794 -11.449 1.00 89.25 69 LEU A N 1
ATOM 533 C CA . LEU A 1 69 ? -13.574 -8.166 -10.194 1.00 89.25 69 LEU A CA 1
ATOM 534 C C . LEU A 1 69 ? -15.106 -8.105 -10.094 1.00 89.25 69 LEU A C 1
ATOM 536 O O . LEU A 1 69 ? -15.753 -7.802 -11.102 1.00 89.25 69 LEU A O 1
ATOM 540 N N . PRO A 1 70 ? -15.686 -8.327 -8.899 1.00 89.88 70 PRO A N 1
ATOM 541 C CA . PRO A 1 70 ? -17.099 -8.064 -8.640 1.00 89.88 70 PRO A CA 1
ATOM 542 C C . PRO A 1 70 ? -17.474 -6.614 -8.967 1.00 89.88 70 PRO A C 1
ATOM 544 O O . PRO A 1 70 ? -16.726 -5.693 -8.635 1.00 89.88 70 PRO A O 1
ATOM 547 N N . GLU A 1 71 ? -18.648 -6.399 -9.565 1.00 89.19 71 GLU A N 1
ATOM 548 C CA . GLU A 1 71 ? -19.080 -5.069 -10.027 1.00 89.19 71 GLU A CA 1
ATOM 549 C C . GLU A 1 71 ? -19.135 -4.041 -8.888 1.00 89.19 71 GLU A C 1
ATOM 551 O O . GLU A 1 71 ? -18.640 -2.925 -9.021 1.00 89.19 71 GLU A O 1
ATOM 556 N N . VAL A 1 72 ? -19.615 -4.468 -7.717 1.00 87.94 72 VAL A N 1
ATOM 557 C CA . VAL A 1 72 ? -19.697 -3.643 -6.499 1.00 87.94 72 VAL A CA 1
ATOM 558 C C . VAL A 1 72 ? -18.333 -3.057 -6.105 1.00 87.94 72 VAL A C 1
ATOM 560 O O . VAL A 1 72 ? -18.248 -1.919 -5.640 1.00 87.94 72 VAL A O 1
ATOM 563 N N . LEU A 1 73 ? -17.246 -3.809 -6.310 1.00 89.44 73 LEU A N 1
ATOM 564 C CA . LEU A 1 73 ? -15.895 -3.366 -5.964 1.00 89.44 73 LEU A CA 1
ATOM 565 C C . LEU A 1 73 ? -15.284 -2.448 -7.025 1.00 89.44 73 LEU A C 1
ATOM 567 O O . LEU A 1 73 ? -14.434 -1.626 -6.681 1.00 89.44 73 LEU A O 1
ATOM 571 N N . LYS A 1 74 ? -15.718 -2.529 -8.290 1.00 90.75 74 LYS A N 1
ATOM 572 C CA . LYS A 1 74 ? -15.173 -1.690 -9.371 1.00 90.75 74 LYS A CA 1
ATOM 573 C C . LYS A 1 74 ? -15.412 -0.207 -9.114 1.00 90.75 74 LYS A C 1
ATOM 575 O O . LYS A 1 74 ? -14.508 0.591 -9.343 1.00 90.75 74 LYS A O 1
ATOM 580 N N . THR A 1 75 ? -16.586 0.166 -8.604 1.00 91.75 75 THR A N 1
ATOM 581 C CA . THR A 1 75 ? -16.912 1.567 -8.289 1.00 91.75 75 THR A CA 1
ATOM 582 C C . THR A 1 75 ? -15.995 2.121 -7.200 1.00 91.75 75 THR A C 1
ATOM 584 O O . THR A 1 75 ? -15.393 3.179 -7.383 1.00 91.75 75 THR A O 1
ATOM 587 N N . LYS A 1 76 ? -15.816 1.374 -6.099 1.00 90.94 76 LYS A N 1
ATOM 588 C CA . LYS A 1 76 ? -14.898 1.754 -5.011 1.00 90.94 76 LYS A CA 1
ATOM 589 C C . LYS A 1 76 ? -13.452 1.838 -5.502 1.00 90.94 76 LYS A C 1
ATOM 591 O O . LYS A 1 76 ? -12.758 2.803 -5.198 1.00 90.94 76 LYS A O 1
ATOM 596 N N . LEU A 1 77 ? -13.014 0.853 -6.289 1.00 93.19 77 LEU A N 1
ATOM 597 C CA . LEU A 1 77 ? -11.664 0.816 -6.840 1.00 93.19 77 LEU A CA 1
ATOM 598 C C . LEU A 1 77 ? -11.390 2.022 -7.746 1.00 93.19 77 LEU A C 1
ATOM 600 O O . LEU A 1 77 ? -10.365 2.673 -7.587 1.00 93.19 77 LEU A O 1
ATOM 604 N N . LYS A 1 78 ? -12.298 2.346 -8.675 1.00 93.44 78 LYS A N 1
ATOM 605 C CA . LYS A 1 78 ? -12.143 3.499 -9.577 1.00 93.44 78 LYS A CA 1
ATOM 606 C C . LYS A 1 78 ? -12.037 4.816 -8.809 1.00 93.44 78 LYS A C 1
ATOM 608 O O . LYS A 1 78 ? -11.197 5.646 -9.148 1.00 93.44 78 LYS A O 1
ATOM 613 N N . ALA A 1 79 ? -12.860 4.998 -7.775 1.00 94.38 79 ALA A N 1
ATOM 614 C CA . ALA A 1 79 ? -12.794 6.181 -6.920 1.00 94.38 79 ALA A CA 1
ATOM 615 C C . ALA A 1 79 ? -11.436 6.289 -6.207 1.00 94.38 79 ALA A C 1
ATOM 617 O O . ALA A 1 79 ? -10.846 7.367 -6.170 1.00 94.38 79 ALA A O 1
ATOM 618 N N . GLU A 1 80 ? -10.912 5.171 -5.699 1.00 93.12 80 GLU A N 1
ATOM 619 C CA . GLU A 1 80 ? -9.619 5.139 -5.016 1.00 93.12 80 GLU A CA 1
ATOM 620 C C . GLU A 1 80 ? -8.439 5.365 -5.970 1.00 93.12 80 GLU A C 1
ATOM 622 O O . GLU A 1 80 ? -7.542 6.142 -5.650 1.00 93.12 80 GLU A O 1
ATOM 627 N N . LEU A 1 81 ? -8.456 4.770 -7.167 1.00 94.94 81 LEU A N 1
ATOM 628 C CA . LEU A 1 81 ? -7.444 5.031 -8.197 1.00 94.94 81 LEU A CA 1
ATOM 629 C C . LEU A 1 81 ? -7.418 6.515 -8.577 1.00 94.94 81 LEU A C 1
ATOM 631 O O . LEU A 1 81 ? -6.353 7.123 -8.568 1.00 94.94 81 LEU A O 1
ATOM 635 N N . LYS A 1 82 ? -8.589 7.127 -8.792 1.00 96.69 82 LYS A N 1
ATOM 636 C CA . LYS A 1 82 ? -8.692 8.565 -9.073 1.00 96.69 82 LYS A CA 1
ATOM 637 C C . LYS A 1 82 ? -8.189 9.421 -7.908 1.00 96.69 82 LYS A C 1
ATOM 639 O O . LYS A 1 82 ? -7.536 10.438 -8.118 1.00 96.69 82 LYS A O 1
ATOM 644 N N . ARG A 1 83 ? -8.452 9.011 -6.663 1.00 95.38 83 ARG A N 1
ATOM 645 C CA . ARG A 1 83 ? -7.920 9.682 -5.468 1.00 95.38 83 ARG A CA 1
ATOM 646 C C . ARG A 1 83 ? -6.389 9.628 -5.428 1.00 95.38 83 ARG A C 1
ATOM 648 O O . ARG A 1 83 ? -5.767 10.632 -5.099 1.00 95.38 83 ARG A O 1
ATOM 655 N N . LEU A 1 84 ? -5.790 8.478 -5.741 1.00 94.12 84 LEU A N 1
ATOM 656 C CA . LEU A 1 84 ? -4.334 8.294 -5.761 1.00 94.12 84 LEU A CA 1
ATOM 657 C C . LEU A 1 84 ? -3.660 9.046 -6.917 1.00 94.12 84 LEU A C 1
ATOM 659 O O . LEU A 1 84 ? -2.575 9.593 -6.727 1.00 94.12 84 LEU A O 1
ATOM 663 N N . GLU A 1 85 ? -4.315 9.106 -8.075 1.00 95.12 85 GLU A N 1
ATOM 664 C CA . GLU A 1 85 ? -3.887 9.893 -9.236 1.00 95.12 85 GLU A CA 1
ATOM 665 C C . GLU A 1 85 ? -3.903 11.394 -8.915 1.00 95.12 85 GLU A C 1
ATOM 667 O O . GLU A 1 85 ? -2.891 12.071 -9.073 1.00 95.12 85 GLU A O 1
ATOM 672 N N . ASN A 1 86 ? -4.991 11.899 -8.320 1.00 94.19 86 ASN A N 1
ATOM 673 C CA . ASN A 1 86 ? -5.084 13.292 -7.864 1.00 94.19 86 ASN A CA 1
ATOM 674 C C . ASN A 1 86 ? -4.030 13.652 -6.800 1.00 94.19 86 ASN A C 1
ATOM 676 O O . ASN A 1 86 ? -3.651 14.813 -6.671 1.00 94.19 86 ASN A O 1
ATOM 680 N N . LEU A 1 87 ? -3.570 12.672 -6.016 1.00 90.62 87 LEU A N 1
ATOM 681 C CA . LEU A 1 87 ? -2.489 12.850 -5.042 1.00 90.62 87 LEU A CA 1
ATOM 682 C C . LEU A 1 87 ? -1.087 12.759 -5.665 1.00 90.62 87 LEU A C 1
ATOM 684 O O . LEU A 1 87 ? -0.103 12.975 -4.957 1.00 90.62 87 LEU A O 1
ATOM 688 N N . GLY A 1 88 ? -0.980 12.423 -6.953 1.00 89.88 88 GLY A N 1
ATOM 689 C CA . GLY A 1 88 ? 0.292 12.249 -7.653 1.00 89.88 88 GLY A CA 1
ATOM 690 C C . GLY A 1 88 ? 1.095 11.038 -7.171 1.00 89.88 88 GLY A C 1
ATOM 691 O O . GLY A 1 88 ? 2.324 11.066 -7.210 1.00 89.88 88 GLY A O 1
ATOM 692 N N . ILE A 1 89 ? 0.419 10.004 -6.654 1.00 91.50 89 ILE A N 1
ATOM 693 C CA . ILE A 1 89 ? 1.057 8.765 -6.170 1.00 91.50 89 ILE A CA 1
ATOM 694 C C . ILE A 1 89 ? 1.180 7.741 -7.295 1.00 91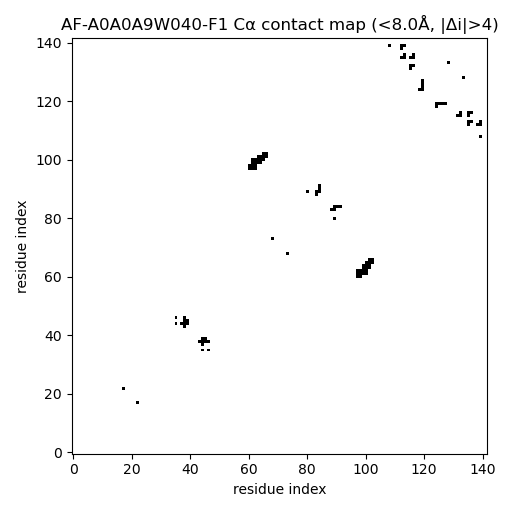.50 89 ILE A C 1
ATOM 696 O O . ILE A 1 89 ? 2.155 6.994 -7.344 1.00 91.50 89 ILE A O 1
ATOM 700 N N . ILE A 1 90 ? 0.183 7.699 -8.177 1.00 94.38 90 ILE A N 1
ATOM 701 C CA . ILE A 1 90 ? 0.149 6.834 -9.355 1.00 94.38 90 ILE A CA 1
ATOM 702 C C . ILE A 1 90 ? -0.109 7.683 -10.596 1.00 94.38 90 ILE A C 1
ATOM 704 O O . ILE A 1 90 ? -0.697 8.759 -10.500 1.00 94.38 90 ILE A O 1
ATOM 708 N N . GLU A 1 91 ? 0.300 7.171 -11.748 1.00 94.00 91 GLU A N 1
ATOM 709 C CA . GLU A 1 91 ? 0.118 7.805 -13.049 1.00 94.00 91 GLU A CA 1
ATOM 710 C C . GLU A 1 91 ? -0.394 6.765 -14.048 1.00 94.00 91 GLU A C 1
ATOM 712 O O . GLU A 1 91 ? -0.060 5.578 -13.959 1.00 94.00 91 GLU A O 1
ATOM 717 N N . LYS A 1 92 ? -1.232 7.203 -14.989 1.00 93.25 92 LYS A N 1
ATOM 718 C CA . LYS A 1 92 ? -1.733 6.350 -16.062 1.00 93.25 92 LYS A CA 1
ATOM 719 C C . LYS A 1 92 ? -0.642 6.125 -17.109 1.00 93.25 92 LYS A C 1
ATOM 721 O O . LYS A 1 92 ? -0.049 7.070 -17.614 1.00 93.25 92 LYS A O 1
ATOM 726 N N . ILE A 1 93 ? -0.426 4.865 -17.472 1.00 92.81 93 ILE A N 1
ATOM 727 C CA . ILE A 1 93 ? 0.504 4.474 -18.533 1.00 92.81 93 ILE A CA 1
ATOM 728 C C . ILE A 1 93 ? -0.320 3.968 -19.719 1.00 92.81 93 ILE A C 1
ATOM 730 O O . ILE A 1 93 ? -1.046 2.987 -19.588 1.00 92.81 93 ILE A O 1
ATOM 734 N N . ASP A 1 94 ? -0.208 4.637 -20.869 1.00 92.62 94 ASP A N 1
ATOM 735 C CA . ASP A 1 94 ? -0.906 4.248 -22.109 1.00 92.62 94 ASP A CA 1
ATOM 736 C C . ASP A 1 94 ? -0.042 3.375 -23.041 1.00 92.62 94 ASP A C 1
ATOM 738 O O . ASP A 1 94 ? -0.532 2.823 -24.024 1.00 92.62 94 ASP A O 1
ATOM 742 N N . LYS A 1 95 ? 1.256 3.241 -22.745 1.00 92.62 95 LYS A N 1
ATOM 743 C CA . LYS A 1 95 ? 2.201 2.448 -23.544 1.00 92.62 95 LYS A CA 1
ATOM 744 C C . LYS A 1 95 ? 2.254 0.995 -23.050 1.00 92.62 95 LYS A C 1
ATOM 746 O O . LYS A 1 95 ? 2.127 0.776 -21.846 1.00 92.62 95 LYS A O 1
ATOM 751 N N . PRO A 1 96 ? 2.500 0.010 -23.932 1.00 89.19 96 PRO A N 1
ATOM 752 C CA . PRO A 1 96 ? 2.778 -1.359 -23.508 1.00 89.19 96 PRO A CA 1
ATOM 753 C C . PRO A 1 96 ? 3.986 -1.421 -22.565 1.00 89.19 96 PRO A C 1
ATOM 755 O O . PRO A 1 96 ? 4.998 -0.763 -22.808 1.00 89.19 96 PRO A O 1
ATOM 758 N N . THR A 1 97 ? 3.877 -2.215 -21.500 1.00 91.31 97 THR A N 1
ATOM 759 C CA . THR A 1 97 ? 4.946 -2.429 -20.516 1.00 91.31 97 THR A CA 1
ATOM 760 C C . THR A 1 97 ? 5.232 -3.912 -20.352 1.00 91.31 97 THR A C 1
ATOM 762 O O . THR A 1 97 ? 4.303 -4.710 -20.240 1.00 91.31 97 THR A O 1
ATOM 765 N N . ASP A 1 98 ? 6.508 -4.265 -20.228 1.00 91.88 98 ASP A N 1
ATOM 766 C CA . ASP A 1 98 ? 6.937 -5.660 -20.063 1.00 91.88 98 ASP A CA 1
ATOM 767 C C . ASP A 1 98 ? 6.583 -6.239 -18.677 1.00 91.88 98 ASP A C 1
ATOM 769 O O . ASP A 1 98 ? 6.550 -7.451 -18.479 1.00 91.88 98 ASP A O 1
ATOM 773 N N . TRP A 1 99 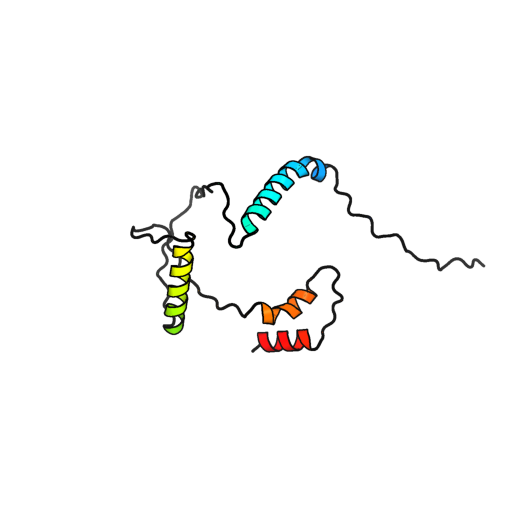? 6.280 -5.374 -17.705 1.00 92.31 99 TRP A N 1
ATOM 774 C CA . TRP A 1 99 ? 5.958 -5.748 -16.328 1.00 92.31 99 TRP A CA 1
ATOM 775 C C . TRP A 1 99 ? 4.507 -5.404 -16.009 1.00 92.31 99 TRP A C 1
ATOM 777 O O . TRP A 1 99 ? 4.165 -4.235 -15.834 1.00 92.31 99 TRP A O 1
ATOM 787 N N . VAL A 1 100 ? 3.649 -6.421 -15.913 1.00 92.75 100 VAL A N 1
ATOM 788 C CA . VAL A 1 100 ? 2.233 -6.248 -15.561 1.00 92.75 100 VAL A CA 1
ATOM 789 C C . VAL A 1 100 ? 1.854 -7.263 -14.495 1.00 92.75 100 VAL A C 1
ATOM 791 O O . VAL A 1 100 ? 1.993 -8.471 -14.685 1.00 92.75 100 VAL A O 1
ATOM 794 N N . HIS A 1 101 ? 1.334 -6.775 -13.374 1.00 92.94 101 HIS A N 1
ATOM 795 C CA . HIS A 1 101 ? 0.842 -7.608 -12.281 1.00 92.94 101 HIS A CA 1
ATOM 796 C C . HIS A 1 101 ? -0.669 -7.446 -12.119 1.00 92.94 101 HIS A C 1
ATOM 798 O O . HIS A 1 101 ? -1.229 -6.382 -12.390 1.00 92.94 101 HIS A O 1
ATOM 804 N N . ASP A 1 102 ? -1.337 -8.507 -11.671 1.00 91.50 102 ASP A N 1
ATOM 805 C CA . ASP A 1 102 ? -2.757 -8.457 -11.360 1.00 91.50 102 ASP A CA 1
ATOM 806 C C . ASP A 1 102 ? -3.013 -7.697 -10.050 1.00 91.50 102 ASP A C 1
ATOM 808 O O . ASP A 1 102 ? -2.202 -7.689 -9.124 1.00 91.50 102 ASP A O 1
ATOM 812 N N . LEU A 1 103 ? -4.172 -7.042 -9.964 1.00 91.19 103 LEU A N 1
ATOM 813 C CA . LEU A 1 103 ? -4.579 -6.285 -8.785 1.00 91.19 103 LEU A CA 1
ATOM 814 C C . LEU A 1 103 ? -5.435 -7.145 -7.848 1.00 91.19 103 LEU A C 1
ATOM 816 O O . LEU A 1 103 ? -6.425 -7.746 -8.271 1.00 91.19 103 LEU A O 1
ATOM 820 N N . VAL A 1 104 ? -5.110 -7.121 -6.552 1.00 88.69 104 VAL A N 1
ATOM 821 C CA . VAL A 1 104 ? -5.907 -7.757 -5.494 1.00 88.69 104 VAL A CA 1
ATOM 822 C C . VAL A 1 104 ? -6.458 -6.697 -4.544 1.00 88.69 104 VAL A C 1
ATOM 824 O O . VAL A 1 104 ? -5.710 -5.930 -3.941 1.00 88.69 104 VAL A O 1
ATOM 827 N N . ILE A 1 105 ? -7.782 -6.673 -4.391 1.00 88.69 105 ILE A N 1
ATOM 828 C CA . ILE A 1 105 ? -8.482 -5.773 -3.471 1.00 88.69 105 ILE A CA 1
ATOM 829 C C . ILE A 1 105 ? -8.757 -6.531 -2.176 1.00 88.69 105 ILE A C 1
ATOM 831 O O . ILE A 1 105 ? -9.394 -7.582 -2.193 1.00 88.69 105 ILE A O 1
ATOM 835 N N . VAL A 1 106 ? -8.309 -5.975 -1.053 1.00 86.94 106 VAL A N 1
ATOM 836 C CA . VAL A 1 106 ? -8.590 -6.512 0.281 1.00 86.94 106 VAL A CA 1
ATOM 837 C C . VAL A 1 106 ? -9.317 -5.445 1.086 1.00 86.94 106 VAL A C 1
ATOM 839 O O . VAL A 1 106 ? -8.739 -4.412 1.426 1.00 86.94 106 VAL A O 1
ATOM 842 N N . GLU A 1 107 ? -10.582 -5.697 1.416 1.00 81.00 107 GLU A N 1
ATOM 843 C CA . GLU A 1 107 ? -11.321 -4.845 2.344 1.00 81.00 107 GLU A CA 1
ATOM 844 C C . GLU A 1 107 ? -10.795 -5.085 3.764 1.00 81.00 107 GLU A C 1
ATOM 846 O O . GLU A 1 107 ? -11.025 -6.123 4.385 1.00 81.00 107 GLU A O 1
ATOM 851 N N . LYS A 1 108 ? -10.039 -4.120 4.291 1.00 79.50 108 LYS A N 1
ATOM 852 C CA . LYS A 1 108 ? -9.586 -4.171 5.681 1.00 79.50 108 LYS A CA 1
ATOM 853 C C . LYS A 1 108 ? -10.712 -3.718 6.606 1.00 79.50 108 LYS A C 1
ATOM 855 O O . LYS A 1 108 ? -11.299 -2.656 6.409 1.00 79.50 108 LYS A O 1
ATOM 860 N N . LYS A 1 109 ? -10.964 -4.496 7.664 1.00 75.44 109 LYS A N 1
ATOM 861 C CA . LYS A 1 109 ? -11.874 -4.095 8.747 1.00 75.44 109 LYS A CA 1
ATOM 862 C C . LYS A 1 109 ? -11.369 -2.802 9.397 1.00 75.44 109 LYS A C 1
ATOM 864 O O . LYS A 1 109 ? -10.163 -2.583 9.520 1.00 75.44 109 LYS A O 1
ATOM 869 N N . ASN A 1 110 ? -12.301 -1.946 9.815 1.00 71.50 110 ASN A N 1
ATOM 870 C CA . ASN A 1 110 ? -11.983 -0.631 10.364 1.00 71.50 110 ASN A CA 1
ATOM 871 C C . ASN A 1 110 ? -11.043 -0.757 11.579 1.00 71.50 110 ASN A C 1
ATOM 873 O O . ASN A 1 110 ? -11.332 -1.491 12.527 1.00 71.50 110 ASN A O 1
ATOM 877 N N . GLY A 1 111 ? -9.932 -0.013 11.568 1.00 71.00 111 GLY A N 1
ATOM 878 C CA . GLY A 1 111 ? -8.893 -0.079 12.601 1.00 71.00 111 GLY A CA 1
ATOM 879 C C 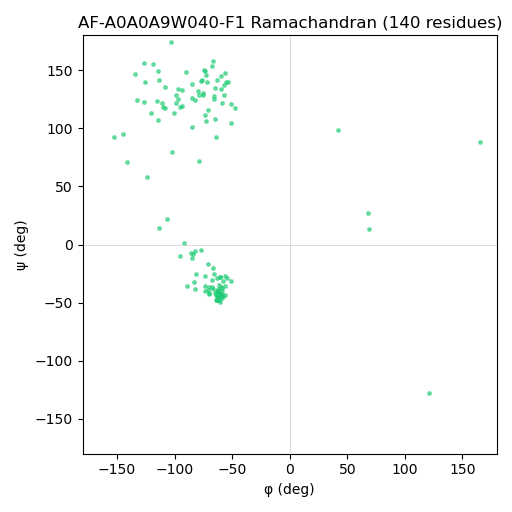. GLY A 1 111 ? -9.421 0.189 14.013 1.00 71.00 111 GLY A C 1
ATOM 880 O O . GLY A 1 111 ? -8.902 -0.388 14.969 1.00 71.00 111 GLY A O 1
ATOM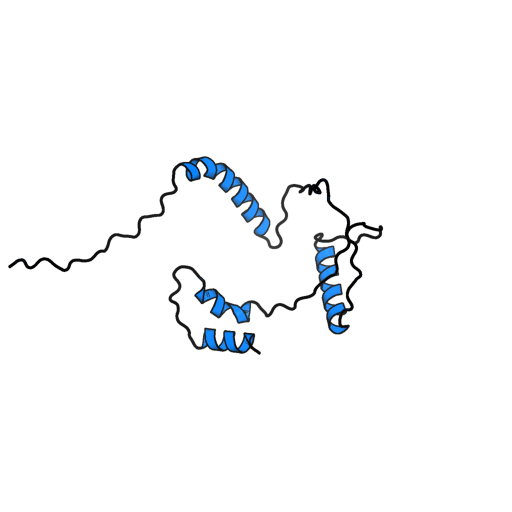 881 N N . LYS A 1 112 ? -10.513 0.962 14.135 1.00 74.50 112 LYS A N 1
ATOM 882 C CA . LYS A 1 112 ? -11.224 1.211 15.401 1.00 74.50 112 LYS A CA 1
ATOM 883 C C . LYS A 1 112 ? -11.730 -0.072 16.066 1.00 74.50 112 LYS A C 1
ATOM 885 O O . LYS A 1 112 ? -11.650 -0.188 17.282 1.00 74.50 112 LYS A O 1
ATOM 890 N N . VAL A 1 113 ? -12.196 -1.049 15.283 1.00 80.94 113 VAL A N 1
ATOM 891 C CA . VAL A 1 113 ? -12.671 -2.340 15.815 1.00 80.94 113 VAL A CA 1
ATOM 892 C C . VAL A 1 113 ? -11.506 -3.130 16.407 1.00 80.94 113 VAL A C 1
ATOM 894 O O . VAL A 1 113 ? -11.655 -3.761 17.443 1.00 80.94 113 VAL A O 1
ATOM 897 N N . THR A 1 114 ? -10.321 -3.042 15.799 1.00 82.88 114 THR A N 1
ATOM 898 C CA . THR A 1 114 ? -9.112 -3.731 16.280 1.00 82.88 114 THR A CA 1
ATOM 899 C C . THR A 1 114 ? -8.359 -2.978 17.379 1.00 82.88 114 THR A C 1
ATOM 901 O O . THR A 1 114 ? -7.409 -3.521 17.938 1.00 82.88 114 THR A O 1
ATOM 904 N N . ALA A 1 115 ? -8.737 -1.732 17.688 1.00 86.62 115 ALA A N 1
ATOM 905 C CA . ALA A 1 115 ? -7.992 -0.880 18.614 1.00 86.62 115 ALA A CA 1
ATOM 906 C C . ALA A 1 115 ? -7.834 -1.493 20.021 1.00 86.62 115 ALA A C 1
ATOM 908 O O . ALA A 1 115 ? -6.700 -1.517 20.499 1.00 86.62 115 ALA A O 1
ATOM 909 N N . PRO A 1 116 ? -8.877 -2.089 20.643 1.00 88.44 116 PRO A N 1
ATOM 910 C CA . PRO A 1 116 ? -8.735 -2.724 21.956 1.00 88.44 116 PRO A CA 1
ATOM 911 C C . PRO A 1 116 ? -7.743 -3.894 21.967 1.00 88.44 116 PRO A C 1
ATOM 913 O O . PRO A 1 116 ? -7.024 -4.089 22.940 1.00 88.44 116 PRO A O 1
ATOM 916 N N . LEU A 1 117 ? -7.665 -4.657 20.871 1.00 87.88 117 LEU A N 1
ATOM 917 C CA . LEU A 1 117 ? -6.713 -5.765 20.743 1.00 87.88 117 LEU A CA 1
ATOM 918 C C . LEU A 1 117 ? -5.281 -5.260 20.534 1.00 87.88 117 LEU A C 1
ATOM 920 O O . LEU A 1 117 ? -4.332 -5.837 21.051 1.00 87.88 117 LEU A O 1
ATOM 924 N N . ARG A 1 118 ? -5.109 -4.151 19.805 1.00 87.00 118 ARG A N 1
ATOM 925 C CA . ARG A 1 118 ? -3.797 -3.512 19.614 1.00 87.00 118 ARG A CA 1
ATOM 926 C C . ARG A 1 118 ? -3.248 -2.906 20.901 1.00 87.00 118 ARG A C 1
ATOM 928 O O . ARG A 1 118 ? -2.034 -2.865 21.062 1.00 87.00 118 ARG A O 1
ATOM 935 N N . GLU A 1 119 ? -4.115 -2.444 21.801 1.00 88.38 119 GLU A N 1
ATOM 936 C CA . GLU A 1 119 ? -3.715 -1.960 23.128 1.00 88.38 119 GLU A CA 1
ATOM 937 C C . GLU A 1 119 ? -3.014 -3.057 23.942 1.00 88.38 119 GLU A C 1
ATOM 939 O O . GLU A 1 119 ? -2.008 -2.761 24.577 1.00 88.38 119 GLU A O 1
ATOM 944 N N . LEU A 1 120 ? -3.446 -4.319 23.825 1.00 88.06 120 LEU A N 1
ATOM 945 C CA . LEU A 1 120 ? -2.801 -5.457 24.495 1.00 88.06 120 LEU A CA 1
ATOM 946 C C . LEU A 1 120 ? -1.383 -5.762 23.986 1.00 88.06 120 LEU A C 1
ATOM 948 O O . LEU A 1 120 ? -0.616 -6.423 24.676 1.00 88.06 120 LEU A O 1
ATOM 952 N N . MET A 1 121 ? -1.026 -5.303 22.784 1.00 85.44 121 MET A N 1
ATOM 953 C CA . MET A 1 121 ? 0.295 -5.543 22.187 1.00 85.44 121 MET A CA 1
ATOM 954 C C . MET A 1 121 ? 1.307 -4.428 22.492 1.00 85.44 121 MET A C 1
ATOM 956 O O . MET A 1 121 ? 2.434 -4.464 21.995 1.00 85.44 121 MET A O 1
ATOM 960 N N . LYS A 1 122 ? 0.925 -3.399 23.259 1.00 87.94 122 LYS A N 1
ATOM 961 C CA . LYS A 1 122 ? 1.830 -2.302 23.622 1.00 87.94 122 LYS A CA 1
ATOM 962 C C . LYS A 1 122 ? 2.784 -2.749 24.733 1.00 87.94 122 LYS A C 1
ATOM 964 O O . LYS A 1 122 ? 2.399 -3.438 25.676 1.00 87.94 122 LYS A O 1
ATOM 969 N N . LYS A 1 123 ? 4.048 -2.325 24.641 1.00 80.00 123 LYS A N 1
ATOM 970 C CA . LYS A 1 123 ? 5.050 -2.591 25.682 1.00 80.00 123 LYS A CA 1
ATOM 971 C C . LYS A 1 123 ? 4.584 -1.973 27.009 1.00 80.00 123 LYS A C 1
ATOM 973 O O . LYS A 1 123 ? 4.165 -0.818 27.019 1.00 80.00 123 LYS A O 1
ATOM 978 N N . ASN A 1 124 ? 4.683 -2.738 28.098 1.00 79.94 124 ASN A N 1
ATOM 979 C CA . ASN A 1 124 ? 4.236 -2.392 29.458 1.00 79.94 124 ASN A CA 1
ATOM 980 C C . ASN A 1 124 ? 2.712 -2.296 29.662 1.00 79.94 124 ASN A C 1
ATOM 982 O O . ASN A 1 124 ? 2.270 -1.802 30.698 1.00 79.94 124 ASN A O 1
ATOM 986 N N . SER A 1 125 ? 1.893 -2.776 28.722 1.00 80.88 125 SER A N 1
ATOM 987 C CA . SER A 1 125 ? 0.462 -2.947 28.978 1.00 80.88 125 SER A CA 1
ATOM 988 C C . SER A 1 125 ? 0.214 -4.217 29.784 1.00 80.88 125 SER A C 1
ATOM 990 O O . SER A 1 125 ? 0.675 -5.299 29.422 1.00 80.88 125 SER A O 1
ATOM 992 N N . LYS A 1 126 ? -0.533 -4.085 30.883 1.00 80.62 126 LYS A N 1
ATOM 993 C CA . LYS A 1 126 ? -1.018 -5.229 31.653 1.00 80.62 126 LYS A CA 1
ATOM 994 C C . LYS A 1 126 ? -1.998 -6.009 30.773 1.00 80.62 126 LYS A C 1
ATOM 996 O O . LYS A 1 126 ? -2.922 -5.419 30.213 1.00 80.62 126 LYS A O 1
ATOM 1001 N N . TRP A 1 127 ? -1.749 -7.304 30.589 1.00 84.31 127 TRP A N 1
ATOM 1002 C CA . TRP A 1 127 ? -2.500 -8.140 29.649 1.00 84.31 127 TRP A CA 1
ATOM 1003 C C . TRP A 1 127 ? -3.846 -8.554 30.255 1.00 84.31 127 TRP A C 1
ATOM 1005 O O . TRP A 1 127 ? -4.040 -9.686 30.686 1.00 84.31 127 TRP A O 1
ATOM 1015 N N . GLU A 1 128 ? -4.762 -7.593 30.347 1.00 87.94 128 GLU A N 1
ATOM 1016 C CA . GLU A 1 128 ? -6.105 -7.791 30.885 1.00 87.94 128 GLU A CA 1
ATOM 1017 C C . GLU A 1 128 ? -7.107 -7.936 29.742 1.00 87.94 128 GLU A C 1
ATOM 1019 O O . GLU A 1 128 ? -7.362 -7.005 28.972 1.00 87.94 128 GLU A O 1
ATOM 1024 N N . TRP A 1 129 ? -7.678 -9.132 29.620 1.00 88.62 129 TRP A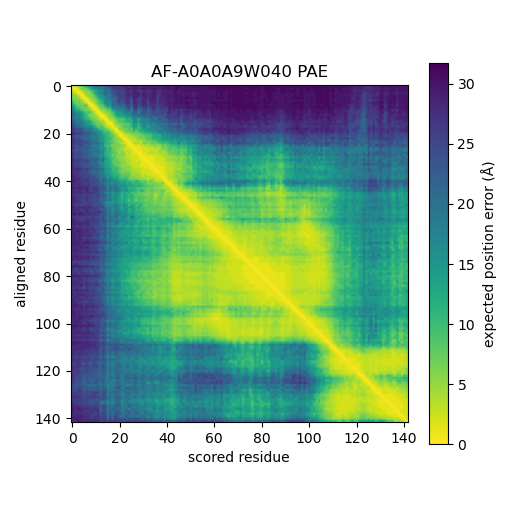 N 1
ATOM 1025 C CA . TRP A 1 129 ? -8.728 -9.402 28.651 1.00 88.62 129 TRP A CA 1
ATOM 1026 C C . TRP A 1 129 ? -10.086 -8.998 29.232 1.00 88.62 129 TRP A C 1
ATOM 1028 O O . TRP A 1 129 ? -10.655 -9.717 30.046 1.00 88.62 129 TRP A O 1
ATOM 1038 N N . THR A 1 130 ? -10.599 -7.836 28.826 1.00 93.06 130 THR A N 1
ATOM 1039 C CA . THR A 1 130 ? -11.901 -7.313 29.278 1.00 93.06 130 THR A CA 1
ATOM 1040 C C . THR A 1 130 ? -12.981 -7.504 28.214 1.00 93.06 130 THR A C 1
ATOM 1042 O O . THR A 1 130 ? -12.696 -7.843 27.057 1.00 93.06 130 THR A O 1
ATOM 1045 N N . ASP A 1 131 ? -14.228 -7.179 28.558 1.00 92.69 131 ASP A N 1
ATOM 1046 C CA . ASP A 1 131 ? -15.353 -7.171 27.617 1.00 92.69 131 ASP A CA 1
ATOM 1047 C C . ASP A 1 131 ? -15.082 -6.305 26.382 1.00 92.69 131 ASP A C 1
ATOM 1049 O O . ASP A 1 131 ? -15.572 -6.589 25.288 1.00 92.69 131 ASP A O 1
ATOM 1053 N N . ARG A 1 132 ? -14.253 -5.260 26.506 1.00 90.94 132 ARG A N 1
ATOM 1054 C CA . ARG A 1 132 ? -13.872 -4.406 25.375 1.00 90.94 132 ARG A CA 1
ATOM 1055 C C . ARG A 1 132 ? -13.073 -5.186 24.328 1.00 90.94 132 ARG A C 1
ATOM 1057 O O . ARG A 1 132 ? -13.336 -5.036 23.131 1.00 90.94 132 ARG A O 1
ATOM 1064 N N . GLN A 1 133 ? -12.125 -6.021 24.756 1.00 91.31 133 GLN A N 1
ATOM 1065 C CA . GLN A 1 133 ? -11.345 -6.882 23.864 1.00 91.31 133 GLN A CA 1
ATOM 1066 C C . GLN A 1 133 ? -12.177 -8.057 23.355 1.00 91.31 133 GLN A C 1
ATOM 1068 O O . GLN A 1 133 ? -12.130 -8.341 22.158 1.00 91.31 133 GLN A O 1
ATOM 1073 N N . GLN A 1 134 ? -13.009 -8.662 24.206 1.00 91.81 134 GLN A N 1
ATOM 1074 C CA . GLN A 1 134 ? -13.901 -9.747 23.797 1.00 91.81 134 GLN A CA 1
ATOM 1075 C C . GLN A 1 134 ? -14.895 -9.290 22.719 1.00 91.81 134 GLN A C 1
ATOM 1077 O O . GLN A 1 134 ? -15.020 -9.925 21.673 1.00 91.81 134 GLN A O 1
ATOM 1082 N N . ASN A 1 135 ? -15.542 -8.139 22.910 1.00 91.31 135 ASN A N 1
ATOM 1083 C CA . ASN A 1 135 ? -16.468 -7.565 21.935 1.00 91.31 135 ASN A CA 1
ATOM 1084 C C . ASN A 1 135 ? -15.772 -7.210 20.614 1.00 91.31 135 ASN A C 1
ATOM 1086 O O . ASN A 1 135 ? -16.333 -7.430 19.538 1.00 91.31 135 ASN A O 1
ATOM 1090 N N . ALA A 1 136 ? -14.549 -6.676 20.674 1.00 88.19 136 ALA A N 1
ATOM 1091 C CA . ALA A 1 136 ? -13.733 -6.427 19.488 1.00 88.19 136 ALA A CA 1
ATOM 1092 C C . ALA A 1 136 ? -13.403 -7.729 18.742 1.00 88.19 136 ALA A C 1
ATOM 1094 O O . ALA A 1 136 ? -13.568 -7.802 17.525 1.00 88.19 136 ALA A O 1
ATOM 1095 N N . PHE A 1 137 ? -12.992 -8.770 19.466 1.00 89.00 137 PHE A N 1
ATOM 1096 C CA . PHE A 1 137 ? -12.647 -10.072 18.905 1.00 89.00 137 PHE A CA 1
ATOM 1097 C C . PHE A 1 137 ? -13.847 -10.758 18.241 1.00 89.00 137 PHE A C 1
ATOM 1099 O O . PHE A 1 137 ? -13.746 -11.200 17.095 1.00 89.00 137 PHE A O 1
ATOM 1106 N N . THR A 1 138 ? -15.011 -10.763 18.895 1.00 90.50 138 THR A N 1
ATOM 1107 C CA . THR A 1 138 ? -16.252 -11.312 18.327 1.00 90.50 138 THR A CA 1
ATOM 1108 C C . THR A 1 138 ? -16.663 -10.569 17.053 1.00 90.50 138 THR A C 1
ATOM 1110 O O . THR A 1 138 ? -17.019 -11.198 16.059 1.00 90.50 138 THR A O 1
ATOM 1113 N N . LYS A 1 139 ? -16.533 -9.234 17.022 1.00 87.00 139 LYS A N 1
ATOM 1114 C CA . LYS A 1 139 ? -16.791 -8.422 15.817 1.00 87.00 139 LYS A CA 1
ATOM 1115 C C . LYS A 1 139 ? -15.808 -8.694 14.674 1.00 87.00 139 LYS A C 1
ATOM 1117 O O . LYS A 1 139 ? -16.140 -8.446 13.520 1.00 87.00 139 LYS A O 1
ATOM 1122 N N . ILE A 1 140 ? -14.599 -9.171 14.972 1.00 84.38 140 ILE A N 1
ATOM 1123 C CA . ILE A 1 140 ? -13.599 -9.536 13.957 1.00 84.38 140 ILE A CA 1
ATOM 1124 C C . ILE A 1 140 ? -13.836 -10.946 13.420 1.00 84.38 140 ILE A C 1
ATOM 1126 O O . ILE A 1 140 ? -13.552 -11.182 12.248 1.00 84.38 140 ILE A O 1
ATOM 1130 N N . LYS A 1 141 ? -14.344 -11.871 14.237 1.00 78.38 141 LYS A N 1
ATOM 1131 C CA . LYS A 1 141 ? -14.693 -13.224 13.780 1.00 78.38 141 LYS A CA 1
ATOM 1132 C C . LYS A 1 141 ? -15.962 -13.273 12.927 1.00 78.38 141 LYS A C 1
ATOM 1134 O O . LYS A 1 141 ? -16.082 -14.181 12.114 1.00 78.38 141 LYS A O 1
ATOM 1139 N N . LYS A 1 142 ? -16.875 -12.321 13.121 1.00 59.28 142 LYS A N 1
ATOM 1140 C CA . LYS A 1 142 ? -18.081 -12.137 12.304 1.00 59.28 142 LYS A CA 1
ATOM 1141 C C . LYS A 1 142 ? -17.748 -11.515 10.949 1.00 59.28 142 LYS A C 1
ATOM 1143 O O . LYS A 1 142 ? -18.380 -11.917 9.959 1.00 59.28 142 LYS A O 1
#